Protein AF-A0A8T4MIB5-F1 (afdb_monomer_lite)

Foldseek 3Di:
DVVVVVLVVLLVVLQVLLVVCLVPVVVVCVVCVVVLVVLLVVLVVVLVVLVPDDDPCSVVSNSVSSSSNSSSVSSNVSND

Sequence (80 aa):
MIKELIYLIIILFGIPVGLFLAKTCKEEIKAWNKRLKILIICCFLIGIFLFFVDFQYKIPIIITLSWMTITFLIIIFRIR

Radius of gyration: 13.71 Å; chains: 1; bounding box: 35×14×40 Å

pLDDT: mean 90.04, std 5.25, range [64.44, 95.44]

Secondary structure (DSSP, 8-state):
-HHHHHHHHHHHHHHHHHHHHHHHSHHHHHHHHHHHHHHHHHHHHHHHHHHHS--TTHHHHHHHHHHHHHHHHHHHHHH-

Structure (mmCIF, N/CA/C/O backbone):
data_AF-A0A8T4MIB5-F1
#
_entry.id   AF-A0A8T4MIB5-F1
#
loop_
_atom_site.group_PDB
_atom_site.id
_atom_site.type_symbol
_atom_site.label_atom_id
_atom_site.label_alt_id
_atom_site.label_comp_id
_atom_site.label_asym_id
_atom_site.label_entity_id
_atom_site.label_seq_id
_atom_site.pdbx_PDB_ins_code
_atom_site.Cartn_x
_atom_site.Cartn_y
_atom_site.Cartn_z
_atom_site.occupancy
_atom_site.B_iso_or_equiv
_atom_site.auth_seq_id
_atom_site.auth_comp_id
_atom_site.auth_asym_id
_atom_site.auth_atom_id
_atom_site.pdbx_PDB_model_num
ATOM 1 N N . MET A 1 1 ? 3.179 2.246 -23.863 1.00 64.44 1 MET A N 1
ATOM 2 C CA . MET A 1 1 ? 1.860 2.860 -23.573 1.00 64.44 1 MET A CA 1
ATOM 3 C C . MET A 1 1 ? 0.834 1.902 -22.967 1.00 64.44 1 MET A C 1
ATOM 5 O O . MET A 1 1 ? 0.253 2.249 -21.947 1.00 64.44 1 MET A O 1
ATOM 9 N N . ILE A 1 2 ? 0.565 0.726 -23.557 1.00 82.38 2 ILE A N 1
ATOM 10 C CA . ILE A 1 2 ? -0.459 -0.199 -23.019 1.00 82.38 2 ILE A CA 1
ATOM 11 C C . ILE A 1 2 ? -0.076 -0.746 -21.630 1.00 82.38 2 ILE A C 1
ATOM 13 O O . ILE A 1 2 ? -0.928 -0.853 -20.754 1.00 82.38 2 ILE A O 1
ATOM 17 N N . LYS A 1 3 ? 1.207 -1.055 -21.398 1.00 80.44 3 LYS A N 1
ATOM 18 C CA . LYS A 1 3 ? 1.693 -1.611 -20.120 1.00 80.44 3 LYS A CA 1
ATOM 19 C C . LYS A 1 3 ? 1.529 -0.616 -18.966 1.00 80.44 3 LYS A C 1
ATOM 21 O O . LYS A 1 3 ? 1.120 -0.977 -17.872 1.00 80.44 3 LYS A O 1
ATOM 26 N N . GLU A 1 4 ? 1.804 0.647 -19.242 1.00 81.81 4 GLU A N 1
ATOM 27 C CA . GLU A 1 4 ? 1.713 1.776 -18.327 1.00 81.81 4 GLU A CA 1
ATOM 28 C C . GLU A 1 4 ? 0.250 2.056 -17.967 1.00 81.81 4 GLU A C 1
ATOM 30 O O . GLU A 1 4 ? -0.060 2.293 -16.802 1.00 81.81 4 GLU A O 1
ATOM 35 N N . LEU A 1 5 ? -0.659 1.923 -18.941 1.00 86.31 5 LEU A N 1
ATOM 36 C CA . LEU A 1 5 ? -2.102 2.006 -18.716 1.00 86.31 5 LEU A CA 1
ATOM 37 C C . LEU A 1 5 ? -2.596 0.896 -17.773 1.00 86.31 5 LEU A C 1
ATOM 39 O O . LEU A 1 5 ? -3.361 1.165 -16.850 1.00 86.31 5 LEU A O 1
ATOM 43 N N . ILE A 1 6 ? -2.118 -0.340 -17.966 1.00 90.00 6 ILE A N 1
ATOM 44 C CA . ILE A 1 6 ? -2.451 -1.486 -17.104 1.00 90.00 6 ILE A CA 1
ATOM 45 C C . ILE A 1 6 ? -2.001 -1.226 -15.665 1.00 90.00 6 ILE A C 1
ATOM 47 O O . ILE A 1 6 ? -2.766 -1.453 -14.731 1.00 90.00 6 ILE A O 1
ATOM 51 N N . TYR A 1 7 ? -0.791 -0.705 -15.467 1.00 89.69 7 TYR A N 1
ATOM 52 C CA . TYR A 1 7 ? -0.290 -0.377 -14.132 1.00 89.69 7 TYR A CA 1
ATOM 53 C C . TYR A 1 7 ? -1.121 0.693 -13.429 1.00 89.69 7 TYR A C 1
ATOM 55 O O . TYR A 1 7 ? -1.393 0.581 -12.235 1.00 89.69 7 TYR A O 1
ATOM 63 N N . LEU A 1 8 ? -1.583 1.691 -14.175 1.00 87.88 8 LEU A N 1
ATOM 64 C CA . LEU A 1 8 ? -2.449 2.743 -13.654 1.00 87.88 8 LEU A CA 1
ATOM 65 C C . LEU A 1 8 ? -3.814 2.184 -13.230 1.00 87.88 8 LEU A C 1
ATOM 67 O O . LEU A 1 8 ? -4.298 2.494 -12.142 1.00 87.88 8 LEU A O 1
ATOM 71 N N . ILE A 1 9 ? -4.390 1.294 -14.041 1.00 91.88 9 ILE A N 1
ATOM 72 C CA . ILE A 1 9 ? -5.629 0.578 -13.709 1.00 91.88 9 ILE A CA 1
ATOM 73 C C . ILE A 1 9 ? -5.441 -0.261 -12.442 1.00 91.88 9 ILE A C 1
ATOM 75 O O . ILE A 1 9 ? -6.269 -0.179 -11.538 1.00 91.88 9 ILE A O 1
ATOM 79 N N . ILE A 1 10 ? -4.344 -1.020 -12.339 1.00 92.25 10 ILE A N 1
ATOM 80 C CA . ILE A 1 10 ? -4.033 -1.823 -11.148 1.00 92.25 10 ILE A CA 1
ATOM 81 C C . ILE A 1 10 ? -4.014 -0.932 -9.909 1.00 92.25 10 ILE A C 1
ATOM 83 O O . ILE A 1 10 ? -4.703 -1.237 -8.941 1.00 92.25 10 ILE A O 1
ATOM 87 N N . ILE A 1 11 ? -3.302 0.197 -9.954 1.00 91.50 11 ILE A N 1
ATOM 88 C CA . ILE A 1 11 ? -3.226 1.150 -8.841 1.00 91.50 11 ILE A CA 1
ATOM 89 C C . ILE A 1 11 ? -4.619 1.665 -8.450 1.00 91.50 11 ILE A C 1
ATOM 91 O O . ILE A 1 11 ? -4.962 1.671 -7.265 1.00 91.50 11 ILE A O 1
ATOM 95 N N . LEU A 1 12 ? -5.445 2.041 -9.431 1.00 91.12 12 LEU A N 1
ATOM 96 C CA . LEU A 1 12 ? -6.811 2.519 -9.200 1.00 91.12 12 LEU A CA 1
ATOM 97 C C . LEU A 1 12 ? -7.704 1.461 -8.544 1.00 91.12 12 LEU A C 1
ATOM 99 O O . LEU A 1 12 ? -8.538 1.809 -7.710 1.00 91.12 12 LEU A O 1
ATOM 103 N N . PHE A 1 13 ? -7.494 0.175 -8.837 1.00 92.94 13 PHE A N 1
ATOM 104 C CA . PHE A 1 13 ? -8.203 -0.922 -8.172 1.00 92.94 13 PHE A CA 1
ATOM 105 C C . PHE A 1 13 ? -7.905 -1.029 -6.669 1.00 92.94 13 PHE A C 1
ATOM 107 O O . PHE A 1 13 ? -8.681 -1.647 -5.941 1.00 92.94 13 PHE A O 1
ATOM 114 N N . GLY A 1 14 ? -6.847 -0.391 -6.160 1.00 90.88 14 GLY A N 1
ATOM 115 C CA . GLY A 1 14 ? -6.590 -0.317 -4.714 1.00 90.88 14 GLY A CA 1
ATOM 116 C C . GLY A 1 14 ? -7.681 0.442 -3.962 1.00 90.88 14 GLY A C 1
ATOM 117 O O . GLY A 1 14 ? -7.958 0.161 -2.797 1.00 90.88 14 GLY A O 1
ATOM 118 N N . ILE A 1 15 ? -8.371 1.355 -4.650 1.00 92.00 15 ILE A N 1
ATOM 119 C CA . ILE A 1 15 ? -9.457 2.157 -4.088 1.00 92.00 15 ILE A CA 1
ATOM 120 C C . ILE A 1 15 ? -10.679 1.307 -3.720 1.00 92.00 15 ILE A C 1
ATOM 122 O O . ILE A 1 15 ? -11.033 1.268 -2.536 1.00 92.00 15 ILE A O 1
ATOM 126 N N . PRO A 1 16 ? -11.336 0.605 -4.666 1.00 94.81 16 PRO A N 1
ATOM 127 C CA . PRO A 1 16 ? -12.488 -0.228 -4.343 1.00 94.81 16 PRO A CA 1
ATOM 128 C C . PRO A 1 16 ? -12.128 -1.354 -3.370 1.00 94.81 16 PRO A C 1
ATOM 130 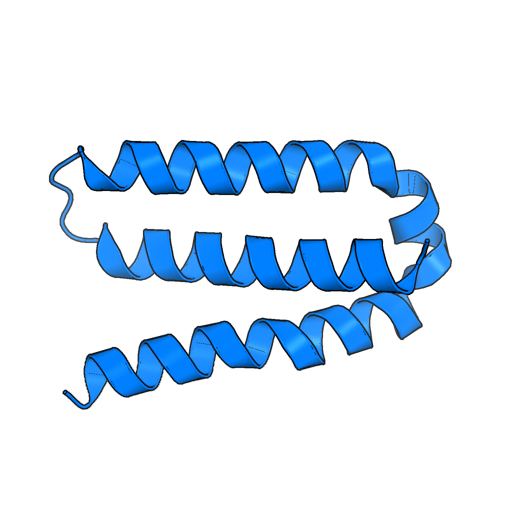O O . PRO A 1 16 ? -12.927 -1.654 -2.484 1.00 94.81 16 PRO A O 1
ATOM 133 N N . VAL A 1 17 ? -10.922 -1.925 -3.467 1.00 94.19 17 VAL A N 1
ATOM 134 C CA . VAL A 1 17 ? -10.452 -2.956 -2.528 1.00 94.19 17 VAL A CA 1
ATOM 135 C C . VAL A 1 17 ? -10.315 -2.391 -1.115 1.00 94.19 17 VAL A C 1
ATOM 137 O O . VAL A 1 17 ? -10.822 -2.990 -0.167 1.00 94.19 17 VAL A O 1
ATOM 140 N N . GLY A 1 18 ? -9.711 -1.211 -0.958 1.00 91.88 18 GLY A N 1
ATOM 141 C CA . GLY A 1 18 ? -9.598 -0.546 0.339 1.00 91.88 18 GLY A CA 1
ATOM 142 C C . GLY A 1 18 ? -10.961 -0.218 0.950 1.00 91.88 18 GLY A C 1
ATOM 143 O O . GLY A 1 18 ? -11.178 -0.447 2.139 1.00 91.88 18 GLY A O 1
ATOM 144 N N . LEU A 1 19 ? -11.914 0.253 0.139 1.00 93.06 19 LEU A N 1
ATOM 145 C CA . LEU A 1 19 ? -13.287 0.521 0.586 1.00 93.06 19 LEU A CA 1
ATOM 146 C C . LEU A 1 19 ? -14.024 -0.754 1.008 1.00 93.06 19 LEU A C 1
ATOM 148 O O . LEU A 1 19 ? -14.724 -0.750 2.023 1.00 93.06 19 LEU A O 1
ATOM 152 N N . PHE A 1 20 ? -13.868 -1.836 0.245 1.00 94.94 20 PHE A N 1
ATOM 153 C CA . PHE A 1 20 ? -14.457 -3.133 0.560 1.00 94.94 20 PHE A CA 1
ATOM 154 C C . PHE A 1 20 ? -13.916 -3.672 1.889 1.00 94.94 20 PHE A C 1
ATOM 156 O O . PHE A 1 20 ? -14.700 -3.951 2.795 1.00 94.94 20 PHE A O 1
ATOM 163 N N . LEU A 1 21 ? -12.589 -3.702 2.049 1.00 91.88 21 LEU A N 1
ATOM 164 C CA . LEU A 1 21 ? -11.924 -4.157 3.273 1.00 91.88 21 LEU A CA 1
ATOM 165 C C . LEU A 1 21 ? -12.292 -3.302 4.487 1.00 91.88 21 LEU A C 1
ATOM 167 O O . LEU A 1 21 ? -12.555 -3.838 5.562 1.00 91.88 21 LEU A O 1
ATOM 171 N N . ALA A 1 22 ? -12.376 -1.980 4.324 1.00 91.62 22 ALA A N 1
ATOM 172 C CA . ALA A 1 22 ? -12.799 -1.089 5.401 1.00 91.62 22 ALA A CA 1
ATOM 173 C C . ALA A 1 22 ? -14.227 -1.386 5.887 1.00 91.62 22 ALA A C 1
ATOM 175 O O . ALA A 1 22 ? -14.539 -1.176 7.061 1.00 91.62 22 ALA A O 1
ATOM 176 N N . LYS A 1 23 ? -15.100 -1.871 4.994 1.00 92.31 23 LYS A N 1
ATOM 177 C CA . LYS A 1 23 ? -16.478 -2.246 5.323 1.00 92.31 23 LYS A CA 1
ATOM 178 C C . LYS A 1 23 ? -16.553 -3.617 5.995 1.00 92.31 23 LYS A C 1
ATOM 180 O O . LYS A 1 23 ? -17.277 -3.752 6.976 1.00 92.31 23 LYS A O 1
ATOM 185 N N . THR A 1 24 ? -15.838 -4.617 5.482 1.00 93.56 24 THR A N 1
ATOM 186 C CA . THR A 1 24 ? -15.936 -6.008 5.959 1.00 93.56 24 THR A CA 1
ATOM 187 C C . THR A 1 24 ? -15.089 -6.285 7.198 1.00 93.56 24 THR A C 1
ATOM 189 O O . THR A 1 24 ? -15.499 -7.063 8.049 1.00 93.56 24 THR A O 1
ATOM 192 N N . CYS A 1 25 ? -13.929 -5.637 7.332 1.00 91.00 25 CYS A N 1
ATOM 193 C CA . CYS A 1 25 ? -12.921 -5.941 8.355 1.00 91.00 25 CYS A CA 1
ATOM 194 C C . CYS A 1 25 ? -12.739 -4.796 9.368 1.00 91.00 25 CYS A C 1
ATOM 196 O O . CYS A 1 25 ? -11.658 -4.613 9.928 1.00 91.00 25 CYS A O 1
ATOM 198 N N . LYS A 1 26 ? -13.783 -3.987 9.588 1.00 89.12 26 LYS A N 1
ATOM 199 C CA . LYS A 1 26 ? -13.712 -2.733 10.356 1.00 89.12 26 LYS A CA 1
ATOM 200 C C . LYS A 1 26 ? -13.084 -2.894 11.746 1.00 89.12 26 LYS A C 1
ATOM 202 O O . LYS A 1 26 ? -12.258 -2.069 12.134 1.00 89.12 26 LYS A O 1
ATOM 207 N N . GLU A 1 27 ? -13.473 -3.924 12.495 1.00 89.38 27 GLU A N 1
ATOM 208 C CA . GLU A 1 27 ? -12.981 -4.135 13.864 1.00 89.38 27 GLU A CA 1
ATOM 209 C C . GLU A 1 27 ? -11.509 -4.550 13.900 1.00 89.38 27 GLU A C 1
ATOM 211 O O . GLU A 1 27 ? -10.723 -3.961 14.647 1.00 89.38 27 GLU A O 1
ATOM 216 N N . GLU A 1 28 ? -11.105 -5.481 13.033 1.00 88.56 28 GLU A N 1
ATOM 217 C CA . GLU A 1 28 ? -9.708 -5.910 12.937 1.00 88.56 28 GLU A CA 1
ATOM 218 C C . GLU A 1 28 ? -8.795 -4.766 12.512 1.00 88.56 28 GLU A C 1
ATOM 220 O O . GLU A 1 28 ? -7.744 -4.536 13.112 1.00 88.56 28 GLU A O 1
ATOM 225 N N . ILE A 1 29 ? -9.229 -3.981 11.526 1.00 90.69 29 ILE A N 1
ATOM 226 C CA . ILE A 1 29 ? -8.487 -2.808 11.075 1.00 90.69 29 ILE A CA 1
ATOM 227 C C . ILE A 1 29 ? -8.351 -1.782 12.203 1.00 90.69 29 ILE A C 1
ATOM 229 O O . ILE A 1 29 ? -7.286 -1.182 12.362 1.00 90.69 29 ILE A O 1
ATOM 233 N N . LYS A 1 30 ? -9.397 -1.575 13.013 1.00 89.38 30 LYS A N 1
ATOM 234 C CA . LYS A 1 30 ? -9.333 -0.659 14.159 1.00 89.38 30 LYS A CA 1
ATOM 235 C C . LYS A 1 30 ? -8.301 -1.133 15.184 1.00 89.38 30 LYS A C 1
ATOM 237 O O . LYS A 1 30 ? -7.505 -0.316 15.650 1.00 89.38 30 LYS A O 1
ATOM 242 N N . ALA A 1 31 ? -8.253 -2.436 15.468 1.00 92.06 31 ALA A N 1
ATOM 243 C CA . ALA A 1 31 ? -7.226 -3.038 16.320 1.00 92.06 31 ALA A CA 1
ATOM 244 C C . ALA A 1 31 ? -5.812 -2.918 15.713 1.00 92.06 31 ALA A C 1
ATOM 246 O O . ALA A 1 31 ? -4.832 -2.707 16.428 1.00 92.06 31 ALA A O 1
ATOM 247 N N . TRP A 1 32 ? -5.699 -2.977 14.385 1.00 91.75 32 TRP A N 1
ATOM 248 C CA . TR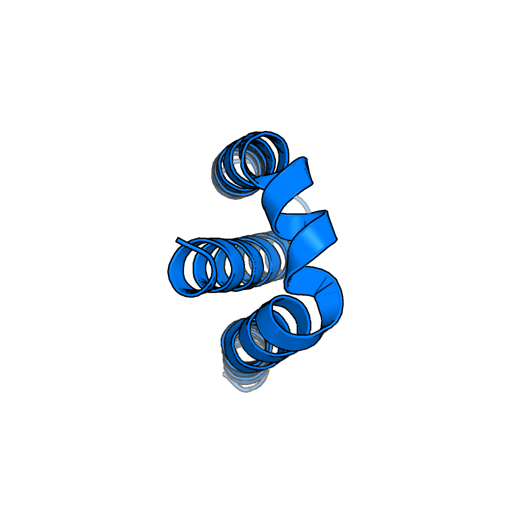P A 1 32 ? -4.432 -2.917 13.649 1.00 91.75 32 TRP A CA 1
ATOM 249 C C . TRP A 1 32 ? -4.033 -1.522 13.153 1.00 91.75 32 TRP A C 1
ATOM 251 O O . TRP A 1 32 ? -3.001 -1.384 12.497 1.00 91.75 32 TRP A O 1
ATOM 261 N N . ASN A 1 33 ? -4.767 -0.466 13.506 1.00 89.19 33 ASN A N 1
ATOM 262 C CA . ASN A 1 33 ? -4.577 0.884 12.960 1.00 89.19 33 ASN A CA 1
ATOM 263 C C . ASN A 1 33 ? -3.124 1.387 13.083 1.00 89.19 33 ASN A C 1
ATOM 265 O O . ASN A 1 33 ? -2.550 1.917 12.132 1.00 89.19 33 ASN A O 1
ATOM 269 N N . LYS A 1 34 ? -2.479 1.164 14.237 1.00 89.38 34 LYS A N 1
ATOM 270 C CA . LYS A 1 34 ? -1.070 1.549 14.443 1.00 89.38 34 LYS A CA 1
ATOM 271 C C . LYS A 1 34 ? -0.117 0.770 13.526 1.00 89.38 34 LYS A C 1
ATOM 273 O O . LYS A 1 34 ? 0.809 1.362 12.981 1.00 89.38 34 LYS A O 1
ATOM 278 N N . ARG A 1 35 ? -0.354 -0.532 13.334 1.00 92.38 35 ARG A N 1
ATOM 279 C CA . ARG A 1 35 ? 0.463 -1.401 12.468 1.00 92.38 35 ARG A CA 1
ATOM 280 C C . ARG A 1 35 ? 0.290 -1.033 10.994 1.00 92.38 35 ARG A C 1
ATOM 282 O O . ARG A 1 35 ? 1.282 -0.935 10.286 1.00 92.38 35 ARG A O 1
ATOM 289 N N . LEU A 1 36 ? -0.935 -0.732 10.559 1.00 90.56 36 LEU A N 1
ATOM 290 C CA . LEU A 1 36 ? -1.220 -0.279 9.193 1.00 90.56 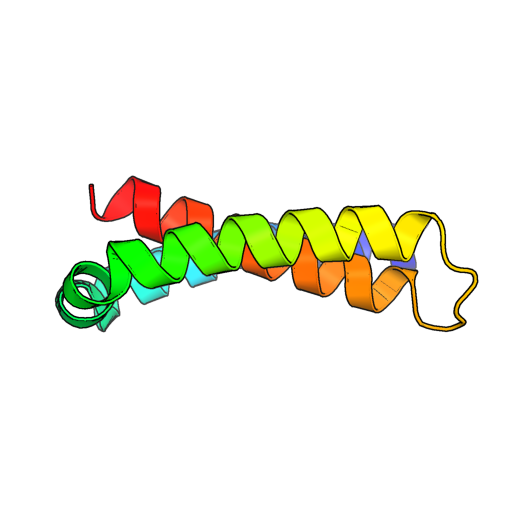36 LEU A CA 1
ATOM 291 C C . LEU A 1 36 ? -0.510 1.036 8.850 1.00 90.56 36 LEU A C 1
ATOM 293 O O . LEU A 1 36 ? 0.057 1.158 7.770 1.00 90.56 36 LEU A O 1
ATOM 297 N N . LYS A 1 37 ? -0.463 1.998 9.781 1.00 91.62 37 LYS A N 1
ATOM 298 C CA . LYS A 1 37 ? 0.304 3.242 9.586 1.00 91.62 37 LYS A CA 1
ATOM 299 C C . LYS A 1 37 ? 1.798 2.982 9.399 1.00 91.62 37 LYS A C 1
ATOM 301 O O . LYS A 1 37 ? 2.415 3.596 8.536 1.00 91.62 37 LYS A O 1
ATOM 306 N N . ILE A 1 38 ? 2.368 2.065 10.182 1.00 94.38 38 ILE A N 1
ATOM 307 C CA . ILE A 1 38 ? 3.774 1.662 10.040 1.00 94.38 38 ILE A CA 1
ATOM 308 C C . ILE A 1 38 ? 3.994 0.999 8.676 1.00 94.38 38 ILE A C 1
ATOM 310 O O . ILE A 1 38 ? 4.933 1.364 7.978 1.00 94.38 38 ILE A O 1
ATOM 314 N N . LEU A 1 39 ? 3.098 0.099 8.258 1.00 93.56 39 LEU A N 1
ATOM 315 C CA . LEU A 1 39 ? 3.178 -0.557 6.950 1.00 93.56 39 LEU A CA 1
ATOM 316 C C . LEU A 1 39 ? 3.139 0.440 5.788 1.00 93.56 39 LEU A C 1
ATOM 318 O O . LEU A 1 39 ? 3.925 0.290 4.863 1.00 93.56 39 LEU A O 1
ATOM 322 N N . ILE A 1 40 ? 2.304 1.483 5.849 1.00 93.75 40 ILE A N 1
ATOM 323 C CA . ILE A 1 40 ? 2.287 2.555 4.835 1.00 93.75 40 ILE A CA 1
ATOM 324 C C . ILE A 1 40 ? 3.660 3.220 4.722 1.00 93.75 40 ILE A C 1
ATOM 326 O O . ILE A 1 40 ? 4.178 3.376 3.618 1.00 93.75 40 ILE A O 1
ATOM 330 N N . ILE A 1 41 ? 4.262 3.584 5.857 1.00 94.25 41 ILE A N 1
ATOM 331 C CA . ILE A 1 41 ? 5.585 4.219 5.885 1.00 94.25 41 ILE A CA 1
ATOM 332 C C . ILE A 1 41 ? 6.638 3.262 5.316 1.00 94.25 41 ILE A C 1
ATOM 334 O O . ILE A 1 41 ? 7.440 3.668 4.478 1.00 94.25 41 ILE A O 1
ATOM 338 N N . CYS A 1 42 ? 6.611 1.987 5.708 1.00 95.00 42 CYS A N 1
ATOM 339 C CA . CYS A 1 42 ? 7.520 0.972 5.181 1.00 95.00 42 CYS A CA 1
ATOM 340 C C . CYS A 1 42 ? 7.362 0.795 3.665 1.00 95.00 42 CYS A C 1
ATOM 342 O O . CYS A 1 42 ? 8.359 0.842 2.952 1.00 95.00 42 CYS A O 1
ATOM 344 N N . CYS A 1 43 ? 6.137 0.644 3.153 1.00 93.69 43 CYS A N 1
ATOM 345 C CA . CYS A 1 43 ? 5.875 0.512 1.718 1.00 93.69 43 CYS A CA 1
ATOM 346 C C . CYS A 1 43 ? 6.370 1.731 0.934 1.00 93.69 43 CYS A C 1
ATOM 348 O O . CYS A 1 43 ? 6.970 1.570 -0.128 1.00 93.69 43 CYS A O 1
ATOM 350 N N . PHE A 1 44 ? 6.170 2.936 1.471 1.00 91.25 44 PHE A N 1
ATOM 351 C CA . PHE A 1 44 ? 6.632 4.172 0.849 1.00 91.25 44 PHE A CA 1
ATOM 352 C C . PHE A 1 44 ? 8.163 4.267 0.815 1.00 91.25 44 PHE A C 1
ATOM 354 O O . PHE A 1 44 ? 8.740 4.507 -0.244 1.00 91.25 44 PHE A O 1
ATOM 361 N N . LEU A 1 45 ? 8.834 4.009 1.943 1.00 94.44 45 LEU A N 1
ATOM 362 C CA . LEU A 1 45 ? 10.298 4.040 2.030 1.00 94.44 45 LEU A CA 1
ATOM 363 C C . LEU A 1 45 ? 10.952 2.972 1.150 1.00 94.44 45 LEU A C 1
ATOM 365 O O . LEU A 1 45 ? 11.918 3.270 0.451 1.00 94.44 45 LEU A O 1
ATOM 369 N N . ILE A 1 46 ? 10.413 1.749 1.141 1.00 93.38 46 ILE A N 1
ATOM 370 C CA . ILE A 1 46 ? 10.904 0.669 0.274 1.00 93.38 46 ILE A CA 1
ATOM 371 C C . ILE A 1 46 ? 10.690 1.038 -1.197 1.00 93.38 46 ILE A C 1
ATOM 373 O O . ILE A 1 46 ? 11.589 0.833 -2.008 1.00 93.38 46 ILE A O 1
ATOM 377 N N . GLY A 1 47 ? 9.541 1.624 -1.546 1.00 90.94 47 GLY A N 1
ATOM 378 C CA . GLY A 1 47 ? 9.268 2.096 -2.904 1.00 90.94 47 GLY A CA 1
ATOM 379 C C . GLY A 1 47 ? 10.277 3.146 -3.375 1.00 90.94 47 GLY A C 1
ATOM 380 O O . GLY A 1 47 ? 10.791 3.040 -4.486 1.00 90.94 47 GLY A O 1
ATOM 381 N N . ILE A 1 48 ? 10.619 4.111 -2.513 1.00 90.62 48 ILE A N 1
ATOM 382 C CA . ILE A 1 48 ? 11.659 5.113 -2.793 1.00 90.62 48 ILE A CA 1
ATOM 383 C C . ILE A 1 48 ? 13.025 4.447 -2.931 1.00 90.62 48 ILE A C 1
ATOM 385 O O . ILE A 1 48 ? 13.743 4.724 -3.883 1.00 90.62 48 ILE A O 1
ATOM 389 N N . PHE A 1 49 ? 13.393 3.559 -2.010 1.00 92.12 49 PHE A N 1
ATOM 390 C CA . PHE A 1 49 ? 14.685 2.879 -2.056 1.00 92.12 49 PHE A CA 1
ATOM 391 C C . PHE A 1 49 ? 14.863 2.081 -3.356 1.00 92.12 49 PHE A C 1
ATOM 393 O O . PHE A 1 49 ? 15.887 2.205 -4.026 1.00 92.12 49 PHE A O 1
ATOM 400 N N . LEU A 1 50 ? 13.838 1.329 -3.767 1.00 90.69 50 LEU A N 1
ATOM 401 C CA . LEU A 1 50 ? 13.843 0.544 -5.005 1.00 90.69 50 LEU A CA 1
ATOM 402 C C . LEU A 1 50 ? 13.926 1.391 -6.278 1.00 90.69 50 LEU A C 1
ATOM 404 O O . LEU A 1 50 ? 14.300 0.862 -7.321 1.00 90.69 50 LEU A O 1
ATOM 408 N N . PHE A 1 51 ? 13.609 2.684 -6.216 1.00 86.44 51 PHE A N 1
ATOM 409 C CA . PHE A 1 51 ? 13.819 3.587 -7.345 1.00 86.44 51 PHE A CA 1
ATOM 410 C C . PHE A 1 51 ? 15.311 3.779 -7.664 1.00 86.44 51 PHE A C 1
ATOM 412 O O . PHE A 1 51 ? 15.674 3.911 -8.831 1.00 86.44 51 PHE A O 1
ATOM 419 N N . PHE A 1 52 ? 16.174 3.754 -6.643 1.00 88.94 52 PHE A N 1
ATOM 420 C CA . PHE A 1 52 ? 17.623 3.947 -6.786 1.00 88.94 52 PHE A CA 1
ATOM 421 C C . PHE A 1 52 ? 18.394 2.648 -7.041 1.00 88.94 52 PHE A C 1
ATOM 423 O O . PHE A 1 52 ? 19.565 2.692 -7.410 1.00 88.94 52 PHE A O 1
ATOM 430 N N . VAL A 1 53 ? 17.757 1.494 -6.843 1.00 91.88 53 VAL A N 1
ATOM 431 C CA . VAL A 1 53 ? 18.373 0.183 -7.065 1.00 91.88 53 VAL A CA 1
ATOM 432 C C . VAL A 1 53 ? 18.046 -0.301 -8.470 1.00 91.88 53 VAL A C 1
ATOM 434 O O . VAL A 1 53 ? 16.879 -0.364 -8.863 1.00 91.88 53 VAL A O 1
ATOM 437 N N . ASP A 1 54 ? 19.067 -0.698 -9.229 1.00 84.75 54 ASP A N 1
ATOM 438 C CA . ASP A 1 54 ? 18.842 -1.242 -10.563 1.00 84.75 54 ASP A CA 1
ATOM 439 C C . ASP A 1 54 ? 18.529 -2.741 -10.490 1.00 84.75 54 ASP A C 1
ATOM 441 O O . ASP A 1 54 ? 19.398 -3.591 -10.300 1.00 84.75 54 ASP A O 1
ATOM 445 N N . PHE A 1 55 ? 17.236 -3.056 -10.578 1.00 86.25 55 PHE A N 1
ATOM 446 C CA . PHE A 1 55 ? 16.703 -4.408 -10.461 1.00 86.25 55 PHE A CA 1
ATOM 447 C C . PHE A 1 55 ? 15.693 -4.694 -11.576 1.00 86.25 55 PHE A C 1
ATOM 449 O O . PHE A 1 55 ? 14.852 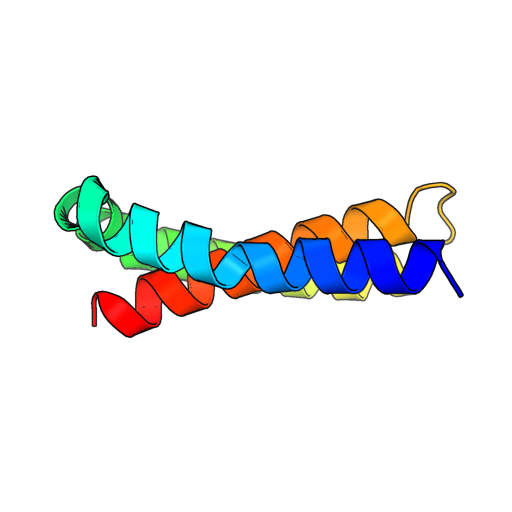-3.851 -11.896 1.00 86.25 55 PHE A O 1
ATOM 456 N N . GLN A 1 56 ? 15.727 -5.906 -12.143 1.00 82.56 56 GLN A N 1
ATOM 457 C CA . GLN A 1 56 ? 14.902 -6.280 -13.304 1.00 82.56 56 GLN A CA 1
ATOM 458 C C . GLN A 1 56 ? 13.392 -6.129 -13.052 1.00 82.56 56 GLN A C 1
ATOM 460 O O . GLN A 1 56 ? 12.652 -5.709 -13.938 1.00 82.56 56 GLN A O 1
ATOM 465 N N . TYR A 1 57 ? 12.935 -6.404 -11.828 1.00 84.75 57 TYR A N 1
ATOM 466 C CA . TYR A 1 57 ? 11.518 -6.331 -11.455 1.00 84.75 57 TYR A CA 1
ATOM 467 C C . TYR A 1 57 ? 11.150 -5.050 -10.696 1.00 84.75 57 TYR A C 1
ATOM 469 O O . TYR A 1 57 ? 10.103 -5.001 -10.050 1.00 84.75 57 TYR A O 1
ATOM 477 N N . LYS A 1 58 ? 11.977 -3.995 -10.769 1.00 88.12 58 LYS A N 1
ATOM 478 C CA . LYS A 1 58 ? 11.759 -2.760 -9.995 1.00 88.12 58 LYS A CA 1
ATOM 479 C C . LYS A 1 58 ? 10.378 -2.146 -10.231 1.00 88.12 58 LYS A C 1
ATOM 481 O O . LYS A 1 58 ? 9.677 -1.831 -9.277 1.00 88.12 58 LYS A O 1
ATOM 486 N N . ILE A 1 59 ? 9.952 -2.049 -11.493 1.00 87.69 59 ILE A N 1
ATOM 487 C CA . ILE A 1 59 ? 8.694 -1.390 -11.870 1.00 87.69 59 ILE A CA 1
ATOM 488 C C . ILE A 1 59 ? 7.473 -2.134 -11.286 1.00 87.69 59 ILE A C 1
ATOM 490 O O . ILE A 1 59 ? 6.727 -1.506 -10.533 1.00 87.69 59 ILE A O 1
ATOM 494 N N . PRO A 1 60 ? 7.270 -3.449 -11.535 1.00 90.00 60 PRO A N 1
ATOM 495 C CA . PRO A 1 60 ? 6.165 -4.200 -10.929 1.00 90.00 60 PRO A CA 1
ATOM 496 C C . PRO A 1 60 ? 6.116 -4.129 -9.398 1.00 90.00 60 PRO A C 1
ATOM 498 O O . PRO A 1 60 ? 5.035 -4.006 -8.817 1.00 90.00 60 PRO A O 1
ATOM 501 N N . ILE A 1 61 ? 7.278 -4.182 -8.737 1.00 90.50 61 ILE A N 1
ATOM 502 C CA . ILE A 1 61 ? 7.353 -4.126 -7.273 1.00 90.50 61 ILE A CA 1
ATOM 503 C C . ILE A 1 61 ? 6.920 -2.746 -6.773 1.00 90.50 61 ILE A C 1
ATOM 505 O O . ILE A 1 61 ? 6.078 -2.666 -5.881 1.00 90.50 61 ILE A O 1
ATOM 509 N N . ILE A 1 62 ? 7.420 -1.665 -7.377 1.00 91.38 62 ILE A N 1
ATOM 510 C CA . ILE A 1 62 ? 7.026 -0.292 -7.026 1.00 91.38 62 ILE A CA 1
ATOM 511 C C . ILE A 1 62 ? 5.513 -0.113 -7.177 1.00 91.38 62 ILE A C 1
ATOM 513 O O . ILE A 1 62 ? 4.868 0.397 -6.267 1.00 91.38 62 ILE A O 1
ATOM 517 N N . ILE A 1 63 ? 4.927 -0.601 -8.270 1.00 92.00 63 ILE A N 1
ATOM 518 C CA . ILE A 1 63 ? 3.479 -0.509 -8.513 1.00 92.00 63 ILE A CA 1
ATOM 519 C C . ILE A 1 63 ? 2.684 -1.261 -7.449 1.00 92.00 63 ILE A C 1
ATOM 521 O O . ILE A 1 63 ? 1.681 -0.750 -6.953 1.00 92.00 63 ILE A O 1
ATOM 525 N N . THR A 1 64 ? 3.145 -2.450 -7.065 1.00 92.19 64 THR A N 1
ATOM 526 C CA . THR A 1 64 ? 2.510 -3.246 -6.008 1.00 92.19 64 THR A CA 1
ATOM 527 C C . THR A 1 64 ? 2.573 -2.515 -4.669 1.00 92.19 64 THR A C 1
ATOM 529 O O . THR A 1 64 ? 1.565 -2.401 -3.974 1.00 92.19 64 THR A O 1
ATOM 532 N N . LEU A 1 65 ? 3.728 -1.939 -4.327 1.00 93.44 65 LEU A N 1
ATOM 533 C CA . LEU A 1 65 ? 3.896 -1.141 -3.111 1.00 93.44 65 LEU A CA 1
ATOM 534 C C . LEU A 1 65 ? 3.011 0.111 -3.126 1.00 93.44 65 LEU A C 1
ATOM 536 O O . LEU A 1 65 ? 2.381 0.426 -2.115 1.00 93.44 65 LEU A O 1
ATOM 540 N N . SER A 1 66 ? 2.895 0.799 -4.264 1.00 92.56 66 SER A N 1
ATOM 541 C CA . SER A 1 66 ? 1.985 1.938 -4.433 1.00 92.56 66 SER A CA 1
ATOM 542 C C . SER A 1 66 ? 0.521 1.528 -4.270 1.00 92.56 66 SER A C 1
ATOM 544 O O . SER A 1 66 ? -0.229 2.203 -3.563 1.00 92.56 66 SER A O 1
ATOM 546 N N . TRP A 1 67 ? 0.119 0.398 -4.853 1.00 95.44 67 TRP A N 1
ATOM 547 C CA . TRP A 1 67 ? -1.226 -0.159 -4.709 1.00 95.44 67 TRP A CA 1
ATOM 548 C C . TRP A 1 67 ? -1.563 -0.488 -3.250 1.00 95.44 67 TRP A C 1
ATOM 550 O O . TRP A 1 67 ? -2.620 -0.087 -2.752 1.00 95.44 67 TRP A O 1
ATOM 560 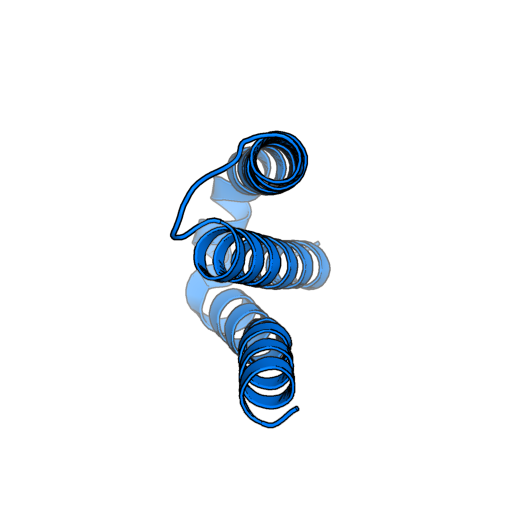N N . MET A 1 68 ? -0.648 -1.146 -2.529 1.00 94.38 68 MET A N 1
ATOM 561 C CA . MET A 1 68 ? -0.811 -1.436 -1.098 1.00 94.38 68 MET A CA 1
ATOM 562 C C . MET A 1 68 ? -0.926 -0.145 -0.284 1.00 94.38 68 MET A C 1
ATOM 564 O O . MET A 1 68 ? -1.810 -0.024 0.561 1.00 94.38 68 MET A O 1
ATOM 568 N N . THR A 1 69 ? -0.089 0.851 -0.585 1.00 94.56 69 THR A N 1
ATOM 569 C CA . THR A 1 69 ? -0.102 2.161 0.086 1.00 94.56 69 THR A CA 1
ATOM 570 C C . THR A 1 69 ? -1.462 2.846 -0.068 1.00 94.56 69 THR A C 1
ATOM 572 O O . THR A 1 69 ? -2.047 3.273 0.926 1.00 94.56 69 THR A O 1
ATOM 575 N N . ILE A 1 70 ? -2.007 2.910 -1.288 1.00 94.06 70 ILE A N 1
ATOM 576 C CA . ILE A 1 70 ? -3.324 3.510 -1.566 1.00 94.06 70 ILE A CA 1
ATOM 577 C C . ILE A 1 70 ? -4.442 2.744 -0.860 1.00 94.06 70 ILE A C 1
ATOM 579 O O . ILE A 1 70 ? -5.306 3.354 -0.227 1.00 94.06 70 ILE A O 1
ATOM 5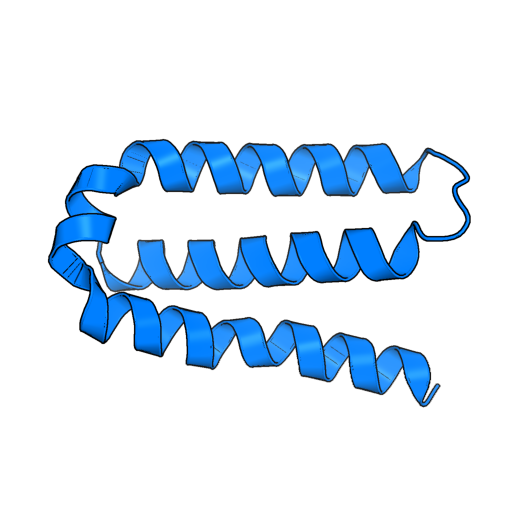83 N N . THR A 1 71 ? -4.393 1.414 -0.909 1.00 93.94 71 THR A N 1
ATOM 584 C CA . THR A 1 71 ? -5.368 0.543 -0.241 1.00 93.94 71 THR A CA 1
ATOM 585 C C . THR A 1 71 ? -5.386 0.807 1.266 1.00 93.94 71 THR A C 1
ATOM 587 O O . THR A 1 71 ? -6.444 1.065 1.843 1.00 93.94 71 THR A O 1
ATOM 590 N N . PHE A 1 72 ? -4.218 0.826 1.914 1.00 93.62 72 PHE A N 1
ATOM 591 C CA . PHE A 1 72 ? -4.103 1.090 3.349 1.00 93.62 72 PHE A CA 1
ATOM 592 C C . PHE A 1 72 ? -4.494 2.523 3.723 1.00 93.62 72 PHE A C 1
ATOM 594 O O . PHE A 1 72 ? -5.148 2.723 4.747 1.00 93.62 72 PHE A O 1
ATOM 601 N N . LEU A 1 73 ? -4.148 3.519 2.902 1.00 92.31 73 LEU A N 1
ATOM 602 C CA . LEU A 1 73 ? -4.556 4.909 3.120 1.00 92.31 73 LEU A CA 1
ATOM 603 C C . LEU A 1 73 ? -6.078 5.052 3.133 1.00 92.31 73 LEU A C 1
ATOM 605 O O . LEU A 1 73 ? -6.626 5.681 4.038 1.00 92.31 73 LEU A O 1
ATOM 609 N N . ILE A 1 74 ? -6.765 4.430 2.175 1.00 93.25 74 ILE A N 1
ATOM 610 C CA . ILE A 1 74 ? -8.230 4.461 2.087 1.00 93.25 74 ILE A CA 1
ATOM 611 C C . ILE A 1 74 ? -8.868 3.771 3.279 1.00 93.25 74 ILE A C 1
ATOM 613 O O . ILE A 1 74 ? -9.810 4.303 3.870 1.00 93.25 74 ILE A O 1
ATOM 617 N N . ILE A 1 75 ? -8.323 2.620 3.663 1.00 92.19 75 ILE A N 1
ATOM 618 C CA . ILE A 1 75 ? -8.767 1.879 4.837 1.00 92.19 75 ILE A CA 1
ATOM 619 C C . ILE A 1 75 ? -8.699 2.756 6.098 1.00 92.19 75 ILE A C 1
ATOM 621 O O . ILE A 1 75 ? -9.684 2.865 6.830 1.00 92.19 75 ILE A O 1
ATOM 625 N N . ILE A 1 76 ? -7.568 3.426 6.333 1.00 88.50 76 ILE A N 1
ATOM 626 C CA . ILE A 1 76 ? -7.383 4.298 7.502 1.00 88.50 76 ILE A CA 1
ATOM 627 C C . ILE A 1 76 ? -8.296 5.520 7.431 1.00 88.50 76 ILE A C 1
ATOM 629 O O . ILE A 1 76 ? -8.905 5.882 8.438 1.00 88.50 76 ILE A O 1
ATOM 633 N N . PHE A 1 77 ? -8.402 6.157 6.263 1.00 87.75 77 PHE A N 1
ATOM 634 C CA . PHE A 1 77 ? -9.233 7.347 6.082 1.00 87.75 77 PHE A CA 1
ATOM 635 C C . PHE A 1 77 ? -10.713 7.056 6.343 1.00 87.75 77 PHE A C 1
ATOM 637 O O . PHE A 1 77 ? -11.415 7.895 6.895 1.00 87.75 77 PHE A O 1
ATOM 644 N N . ARG A 1 78 ? -11.187 5.860 5.978 1.00 87.06 78 ARG A N 1
ATOM 645 C CA . ARG A 1 78 ? -12.593 5.474 6.128 1.00 87.06 78 ARG A CA 1
ATOM 646 C C . ARG A 1 78 ? -12.971 5.027 7.542 1.00 87.06 78 ARG A C 1
ATOM 648 O O . ARG A 1 78 ? -14.151 5.073 7.879 1.00 87.06 78 ARG A O 1
ATOM 655 N N . ILE A 1 79 ? -12.007 4.541 8.324 1.00 80.00 79 ILE A N 1
ATOM 656 C CA . ILE A 1 79 ? -12.236 3.992 9.674 1.00 80.00 79 ILE A CA 1
ATOM 657 C C . ILE A 1 79 ? -11.961 5.010 10.785 1.00 80.00 79 ILE A C 1
ATOM 659 O O . ILE A 1 79 ? -12.416 4.796 11.912 1.00 80.00 79 ILE A O 1
ATOM 663 N N . ARG A 1 80 ? -11.239 6.095 10.480 1.00 65.56 80 ARG A N 1
ATOM 664 C CA . ARG A 1 80 ? -11.132 7.262 11.363 1.00 65.56 80 ARG A CA 1
ATOM 665 C C . ARG A 1 80 ? -12.512 7.835 11.681 1.00 65.56 80 ARG A C 1
ATOM 667 O O . ARG A 1 80 ? -12.689 8.189 12.866 1.00 65.56 80 ARG A O 1
#